Protein AF-A0A5C9DVL0-F1 (afdb_monomer_lite)

Secondary structure (DSSP, 8-state):
------------HHHHHHHHHTT--HHHHHHHHHTT--HHHHHHHHHTT--TTTHHHHTT-

Sequence (61 aa):
MNETRETQRRVNMFDLIKWKLRGFDRKEAEEWIKNGFKPSEAVHLKRKGLDYSFNNSLKSD

pLDDT: mean 73.4, std 14.82, range [40.41, 88.31]

Structure (mmCIF, N/CA/C/O backbone):
data_AF-A0A5C9DVL0-F1
#
_entry.id   AF-A0A5C9DVL0-F1
#
loop_
_atom_site.group_PDB
_atom_site.id
_atom_site.type_symbol
_atom_site.label_atom_id
_atom_site.label_alt_id
_atom_site.label_comp_id
_atom_site.label_asym_id
_atom_site.label_entity_id
_atom_site.label_seq_id
_atom_site.pdbx_PDB_ins_code
_atom_site.Cartn_x
_atom_site.Cartn_y
_atom_site.Cartn_z
_atom_site.occupancy
_atom_site.B_iso_or_equiv
_atom_site.auth_seq_id
_atom_site.auth_comp_id
_atom_site.auth_asym_id
_atom_site.auth_atom_id
_atom_site.pdbx_PDB_model_num
ATOM 1 N N . MET A 1 1 ? 8.224 -21.832 8.451 1.00 42.16 1 MET A N 1
ATOM 2 C CA . MET A 1 1 ? 7.141 -21.064 7.793 1.00 42.16 1 MET A CA 1
ATOM 3 C C . MET A 1 1 ? 6.757 -19.930 8.727 1.00 42.16 1 MET A C 1
ATOM 5 O O . MET A 1 1 ? 5.881 -20.107 9.559 1.00 42.16 1 MET A O 1
ATOM 9 N N . ASN A 1 2 ? 7.504 -18.827 8.691 1.00 43.03 2 ASN A N 1
ATOM 10 C CA . ASN A 1 2 ? 7.364 -17.696 9.617 1.00 43.03 2 ASN A CA 1
ATOM 11 C C . ASN A 1 2 ? 8.432 -16.652 9.266 1.00 43.03 2 ASN A C 1
ATOM 13 O O . ASN A 1 2 ? 9.399 -16.455 9.993 1.00 43.03 2 ASN A O 1
ATOM 17 N N . GLU A 1 3 ? 8.274 -16.009 8.112 1.00 46.25 3 GLU A N 1
ATOM 18 C CA . GLU A 1 3 ? 9.169 -14.943 7.647 1.00 46.25 3 GLU A CA 1
ATOM 19 C C . GLU A 1 3 ? 8.566 -13.567 7.991 1.00 46.25 3 GLU A C 1
ATOM 21 O O . GLU A 1 3 ? 8.219 -12.745 7.143 1.00 46.25 3 GLU A O 1
ATOM 26 N N . THR A 1 4 ? 8.353 -13.344 9.290 1.00 57.16 4 THR A N 1
ATOM 27 C CA . THR A 1 4 ? 7.740 -12.136 9.868 1.00 57.16 4 THR A CA 1
ATOM 28 C C . THR A 1 4 ? 8.775 -11.252 10.565 1.00 57.16 4 THR A C 1
ATOM 30 O O . THR A 1 4 ? 8.599 -10.928 11.734 1.00 57.16 4 THR A O 1
ATOM 33 N N . ARG A 1 5 ? 9.874 -10.855 9.896 1.00 54.81 5 ARG A N 1
ATOM 34 C CA . ARG A 1 5 ? 10.844 -9.905 10.499 1.00 54.81 5 ARG A CA 1
ATOM 35 C C . ARG A 1 5 ? 11.489 -8.843 9.608 1.00 54.81 5 ARG A C 1
ATOM 37 O O . ARG A 1 5 ? 12.219 -8.021 10.148 1.00 54.81 5 ARG A O 1
ATOM 44 N N . GLU A 1 6 ? 11.180 -8.727 8.320 1.00 54.72 6 GLU A N 1
ATOM 45 C CA . GLU A 1 6 ? 11.683 -7.580 7.536 1.00 54.72 6 GLU A CA 1
ATOM 46 C C . GLU A 1 6 ? 10.731 -6.382 7.592 1.00 54.72 6 GLU A C 1
ATOM 48 O O . GLU A 1 6 ? 10.125 -5.935 6.620 1.00 54.72 6 GLU A O 1
ATOM 53 N N . THR A 1 7 ? 10.622 -5.853 8.809 1.00 54.88 7 THR A N 1
ATOM 54 C CA . THR A 1 7 ? 10.436 -4.429 9.077 1.00 54.88 7 THR A CA 1
ATOM 55 C C . THR A 1 7 ? 11.692 -3.702 8.613 1.00 54.88 7 THR A C 1
ATOM 57 O O . THR A 1 7 ? 12.622 -3.485 9.386 1.00 54.88 7 THR A O 1
ATOM 60 N N . GLN A 1 8 ? 11.716 -3.265 7.360 1.00 47.06 8 GLN A N 1
ATOM 61 C CA . GLN A 1 8 ? 12.536 -2.114 7.020 1.00 47.06 8 GLN A CA 1
ATOM 62 C C . GLN A 1 8 ? 11.700 -1.121 6.230 1.00 47.06 8 GLN A C 1
ATOM 64 O O . GLN A 1 8 ? 11.481 -1.244 5.029 1.00 47.06 8 GLN A O 1
ATOM 69 N N . ARG A 1 9 ? 11.185 -0.150 6.998 1.00 59.22 9 ARG A N 1
ATOM 70 C CA . ARG A 1 9 ? 10.514 1.081 6.574 1.00 59.22 9 ARG A CA 1
ATOM 71 C C . ARG A 1 9 ? 11.359 1.812 5.527 1.00 59.22 9 ARG A C 1
ATOM 73 O O . ARG A 1 9 ? 12.086 2.751 5.828 1.00 59.22 9 ARG A O 1
ATOM 80 N N . ARG A 1 10 ? 11.219 1.398 4.280 1.00 56.50 10 ARG A N 1
ATOM 81 C CA . ARG A 1 10 ? 11.344 2.228 3.090 1.00 56.50 10 ARG A CA 1
ATOM 82 C C . ARG A 1 10 ? 10.250 1.737 2.170 1.00 56.50 10 ARG A C 1
ATOM 84 O O . ARG A 1 10 ? 10.241 0.565 1.813 1.00 56.50 10 ARG A O 1
ATOM 91 N N . VAL A 1 11 ? 9.322 2.620 1.808 1.00 60.47 11 VAL A N 1
ATOM 92 C CA . VAL A 1 11 ? 8.448 2.365 0.664 1.00 60.47 11 VAL A CA 1
ATOM 93 C C . VAL A 1 11 ? 9.378 2.266 -0.534 1.00 60.47 11 VAL A C 1
ATOM 95 O O . VAL A 1 11 ? 9.830 3.279 -1.064 1.00 60.47 11 VAL A O 1
ATOM 98 N N . ASN A 1 12 ? 9.782 1.047 -0.878 1.00 67.44 12 ASN A N 1
ATOM 99 C CA . ASN A 1 12 ? 10.64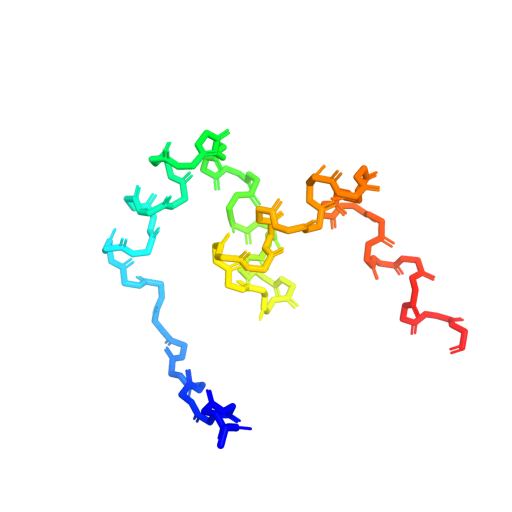1 0.840 -2.021 1.00 67.44 12 ASN A CA 1
ATOM 100 C C . ASN A 1 12 ? 9.781 1.070 -3.265 1.00 67.44 12 ASN A C 1
ATOM 102 O O . ASN A 1 12 ? 8.597 0.728 -3.285 1.00 67.44 12 ASN A O 1
ATOM 106 N N . MET A 1 13 ? 10.348 1.652 -4.318 1.00 67.62 13 MET A N 1
ATOM 107 C CA . MET A 1 13 ? 9.594 1.948 -5.544 1.00 67.62 13 MET A CA 1
ATOM 108 C C . MET A 1 13 ? 8.929 0.682 -6.118 1.00 67.62 13 MET A C 1
ATOM 110 O O . MET A 1 13 ? 7.818 0.728 -6.645 1.00 67.62 13 MET A O 1
ATOM 114 N N . PHE A 1 14 ? 9.574 -0.470 -5.916 1.00 73.38 14 PHE A N 1
ATOM 115 C CA . PHE A 1 14 ? 9.053 -1.793 -6.242 1.00 73.38 14 PHE A CA 1
ATOM 116 C C . PHE A 1 14 ? 7.762 -2.169 -5.504 1.00 73.38 14 PHE A C 1
ATOM 118 O O . PHE A 1 14 ? 6.934 -2.874 -6.080 1.00 73.38 14 PHE A O 1
ATOM 125 N N . ASP A 1 15 ? 7.548 -1.714 -4.268 1.00 75.75 15 ASP A N 1
ATOM 126 C CA . ASP A 1 15 ? 6.300 -1.988 -3.552 1.00 75.75 15 ASP A CA 1
ATOM 127 C C . ASP A 1 15 ? 5.138 -1.260 -4.209 1.00 75.75 15 ASP A C 1
ATOM 129 O O . ASP A 1 15 ? 4.145 -1.899 -4.543 1.00 75.75 15 ASP A O 1
ATOM 133 N N . LEU A 1 16 ? 5.272 0.038 -4.499 1.00 78.31 16 LEU A N 1
ATOM 134 C CA . LEU A 1 16 ? 4.232 0.811 -5.195 1.00 78.31 16 LEU A CA 1
ATOM 135 C C . LEU A 1 16 ? 3.851 0.186 -6.544 1.00 78.31 16 LEU A C 1
ATOM 137 O O . LEU A 1 16 ? 2.675 0.164 -6.908 1.00 78.31 16 LEU A O 1
ATOM 141 N N . ILE A 1 17 ? 4.830 -0.374 -7.260 1.00 83.56 17 ILE A N 1
ATOM 142 C CA . ILE A 1 17 ? 4.586 -1.126 -8.495 1.00 83.56 17 ILE A CA 1
ATOM 143 C C . ILE A 1 17 ? 3.739 -2.375 -8.212 1.00 83.56 17 ILE A C 1
ATOM 145 O O . ILE A 1 17 ? 2.757 -2.601 -8.916 1.00 83.56 17 ILE A O 1
ATOM 149 N N . LYS A 1 18 ? 4.054 -3.155 -7.167 1.00 85.69 18 LYS A N 1
ATOM 150 C CA . LYS A 1 18 ? 3.254 -4.328 -6.763 1.00 85.69 18 LYS A CA 1
ATOM 151 C C . LYS A 1 18 ? 1.823 -3.945 -6.391 1.00 85.69 18 LYS A C 1
ATOM 153 O O . LYS A 1 18 ? 0.901 -4.630 -6.821 1.00 85.69 18 LYS A O 1
ATOM 158 N N . TRP A 1 19 ? 1.627 -2.861 -5.640 1.00 87.62 19 TRP A N 1
ATOM 159 C CA . TRP A 1 19 ? 0.295 -2.348 -5.301 1.00 87.62 19 TRP A CA 1
ATOM 160 C C . TRP A 1 19 ? -0.508 -2.007 -6.559 1.00 87.62 19 TRP A C 1
ATOM 162 O O . TRP A 1 19 ? -1.620 -2.503 -6.739 1.00 87.62 19 TRP A O 1
ATOM 172 N N . LYS A 1 20 ? 0.102 -1.267 -7.490 1.00 86.56 20 LYS A N 1
ATOM 173 C CA . LYS A 1 20 ? -0.532 -0.90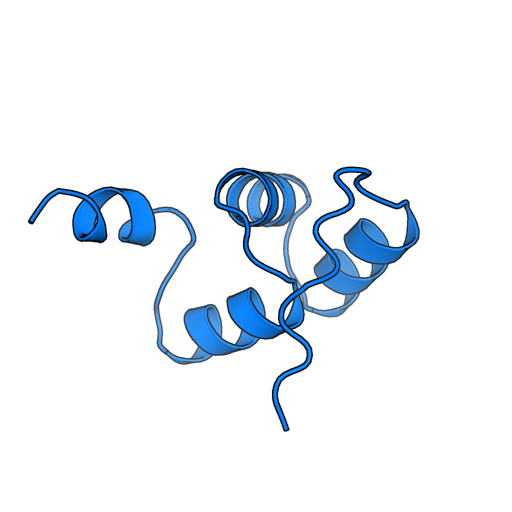2 -8.760 1.00 86.56 20 LYS A CA 1
ATOM 174 C C . LYS A 1 20 ? -0.870 -2.127 -9.618 1.00 86.56 20 LYS A C 1
ATOM 176 O O . LYS A 1 20 ? -1.965 -2.210 -10.162 1.00 86.56 20 LYS A O 1
ATOM 181 N N . LEU A 1 21 ? 0.028 -3.114 -9.691 1.00 88.06 21 LEU A N 1
ATOM 182 C CA . LEU A 1 21 ? -0.197 -4.395 -10.384 1.00 88.06 21 LEU A CA 1
ATOM 183 C C . LEU A 1 21 ? -1.347 -5.213 -9.790 1.00 88.06 21 LEU A C 1
ATOM 185 O O . LEU A 1 21 ? -1.933 -6.047 -10.472 1.00 88.06 21 LEU A O 1
ATOM 189 N N . ARG A 1 22 ? -1.651 -5.008 -8.510 1.00 86.12 22 ARG A N 1
ATOM 190 C CA . ARG A 1 22 ? -2.763 -5.654 -7.813 1.00 86.12 22 ARG A CA 1
ATOM 191 C C . ARG A 1 22 ? -4.070 -4.860 -7.912 1.00 86.12 22 ARG A C 1
ATOM 193 O O . ARG A 1 22 ? -5.067 -5.302 -7.351 1.00 86.12 22 ARG A O 1
ATOM 200 N N . GLY A 1 23 ? -4.071 -3.728 -8.619 1.00 87.44 23 GLY A N 1
ATOM 201 C CA . GLY A 1 23 ? -5.242 -2.866 -8.782 1.00 87.44 23 GLY A CA 1
ATOM 202 C C . GLY A 1 23 ? -5.513 -1.961 -7.580 1.00 87.44 23 GLY A C 1
ATOM 203 O O . GLY A 1 23 ? -6.651 -1.546 -7.388 1.00 87.44 23 GLY A O 1
ATOM 204 N N . PHE A 1 24 ? -4.500 -1.689 -6.753 1.00 87.31 24 PHE A N 1
ATOM 205 C CA . PHE A 1 24 ? -4.601 -0.696 -5.685 1.00 87.31 24 PHE A CA 1
ATOM 206 C C . PHE A 1 24 ? -4.166 0.668 -6.208 1.00 87.31 24 PHE A C 1
ATOM 208 O O . PHE A 1 24 ? -3.110 0.804 -6.838 1.00 87.31 24 PHE A O 1
ATOM 215 N N . ASP A 1 25 ? -4.961 1.684 -5.898 1.00 88.31 25 ASP A N 1
ATOM 216 C CA . ASP A 1 25 ? -4.590 3.072 -6.120 1.00 88.31 25 ASP A CA 1
ATOM 217 C C . ASP A 1 25 ? -3.441 3.496 -5.213 1.00 88.31 25 ASP A C 1
ATOM 219 O O . ASP A 1 25 ? -3.209 2.923 -4.149 1.00 88.31 25 ASP A O 1
ATOM 223 N N . ARG A 1 26 ? -2.725 4.552 -5.613 1.00 83.88 26 ARG A N 1
ATOM 224 C CA . ARG A 1 26 ? -1.599 5.074 -4.826 1.00 83.88 26 ARG A CA 1
ATOM 225 C C . ARG A 1 26 ? -2.037 5.453 -3.404 1.00 83.88 26 ARG A C 1
ATOM 227 O O . ARG A 1 26 ? -1.374 5.056 -2.456 1.00 83.88 26 ARG A O 1
ATOM 234 N N . LYS A 1 27 ? -3.185 6.132 -3.271 1.00 85.69 27 LYS A N 1
ATOM 235 C CA . LYS A 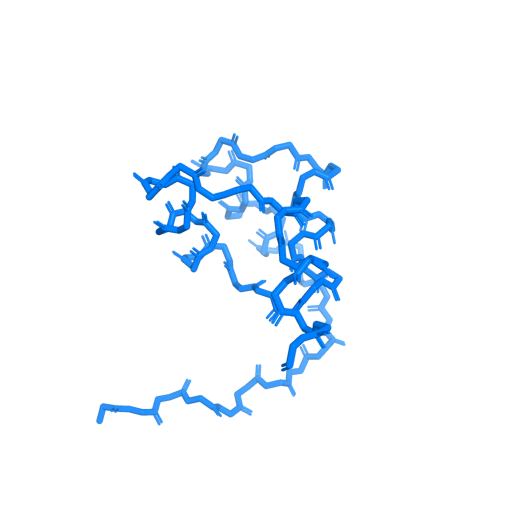1 27 ? -3.779 6.481 -1.969 1.00 85.69 27 LYS A CA 1
ATOM 236 C C . LYS A 1 27 ? -4.132 5.240 -1.151 1.00 85.69 27 LYS A C 1
ATOM 238 O O . LYS A 1 27 ? -3.815 5.182 0.028 1.00 85.69 27 LYS A O 1
ATOM 243 N N . GLU A 1 28 ? -4.755 4.251 -1.788 1.00 85.31 28 GLU A N 1
ATOM 244 C CA . GLU A 1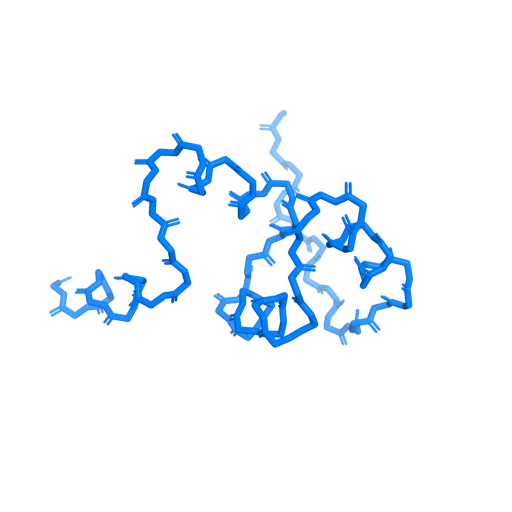 28 ? -5.141 2.994 -1.143 1.00 85.31 28 GLU A CA 1
ATOM 245 C C . GLU A 1 28 ? -3.896 2.275 -0.606 1.00 85.31 28 GLU A C 1
ATOM 247 O O . GLU A 1 28 ? -3.818 1.935 0.571 1.00 85.31 28 GLU A O 1
ATOM 252 N N . ALA A 1 29 ? -2.874 2.131 -1.450 1.00 85.81 29 ALA A N 1
ATOM 253 C CA . ALA A 1 29 ? -1.588 1.550 -1.097 1.00 85.81 29 ALA A CA 1
ATOM 254 C C . ALA A 1 29 ? -0.905 2.299 0.053 1.00 85.81 29 ALA A C 1
ATOM 256 O O . ALA A 1 29 ? -0.415 1.665 0.980 1.00 85.81 29 ALA A O 1
ATOM 257 N N . GLU A 1 30 ? -0.884 3.634 0.020 1.00 84.12 30 GLU A N 1
ATOM 258 C CA . GLU A 1 30 ? -0.326 4.449 1.102 1.00 84.12 30 GLU A CA 1
ATOM 259 C C . GLU A 1 30 ? -1.036 4.201 2.434 1.00 84.12 30 GLU A C 1
ATOM 261 O O . GLU A 1 30 ? -0.361 4.052 3.450 1.00 84.12 30 GLU A O 1
ATOM 266 N N . GLU A 1 31 ? -2.364 4.098 2.446 1.00 85.62 31 GLU A N 1
ATOM 267 C CA . GLU A 1 31 ? -3.124 3.805 3.663 1.00 85.62 31 GLU A CA 1
ATOM 268 C C . GLU A 1 31 ? -2.841 2.392 4.182 1.00 85.62 31 GLU A C 1
ATOM 270 O O . GLU A 1 31 ? -2.595 2.202 5.373 1.00 85.62 31 GLU A O 1
ATOM 275 N N . TRP A 1 32 ? -2.786 1.390 3.305 1.00 85.44 32 TRP A N 1
ATOM 276 C CA . TRP A 1 32 ? -2.398 0.038 3.703 1.00 85.44 32 TRP A CA 1
ATOM 277 C C . TRP A 1 32 ? -0.965 -0.021 4.256 1.00 85.44 32 TRP A C 1
ATOM 279 O O . TRP A 1 32 ? -0.729 -0.648 5.289 1.00 85.44 32 TRP A O 1
ATOM 289 N N . ILE A 1 33 ? -0.019 0.675 3.618 1.00 81.44 33 ILE A N 1
ATOM 290 C CA . ILE A 1 33 ? 1.379 0.768 4.062 1.00 81.44 33 ILE A CA 1
ATOM 291 C C . ILE A 1 33 ? 1.477 1.509 5.401 1.00 81.44 33 ILE A C 1
ATOM 293 O O . ILE A 1 33 ? 2.213 1.066 6.283 1.00 81.44 33 ILE A O 1
ATOM 297 N N . LYS A 1 34 ? 0.732 2.608 5.586 1.00 80.50 34 LYS A N 1
ATOM 298 C CA . LYS A 1 34 ? 0.646 3.332 6.867 1.00 80.50 34 LYS A CA 1
ATOM 299 C C . LYS A 1 34 ? 0.129 2.434 7.981 1.00 80.50 34 LYS A C 1
ATOM 301 O O . LYS A 1 34 ? 0.657 2.470 9.089 1.00 80.50 34 LYS A O 1
ATOM 306 N N . ASN A 1 35 ? -0.863 1.605 7.669 1.00 79.25 35 ASN A N 1
ATOM 307 C CA . ASN A 1 35 ? -1.394 0.605 8.585 1.00 79.25 35 ASN A CA 1
ATOM 308 C C . ASN A 1 35 ? -0.422 -0.569 8.830 1.00 79.25 35 ASN A C 1
ATOM 310 O O . ASN A 1 35 ? -0.643 -1.356 9.749 1.00 79.25 35 ASN A O 1
ATOM 314 N N . GLY A 1 36 ? 0.669 -0.666 8.063 1.00 78.69 36 GLY A N 1
ATOM 315 C CA . GLY A 1 36 ? 1.717 -1.676 8.217 1.00 78.69 36 GLY A CA 1
ATOM 316 C C . GLY A 1 36 ? 1.494 -2.955 7.409 1.00 78.69 36 GLY A C 1
ATOM 317 O O . GLY A 1 36 ? 2.185 -3.942 7.649 1.00 78.69 36 GLY A O 1
ATOM 318 N N . PHE A 1 37 ? 0.558 -2.951 6.459 1.00 81.94 37 PHE A N 1
ATOM 319 C CA . PHE A 1 37 ? 0.229 -4.117 5.644 1.00 81.94 37 PHE A CA 1
ATOM 320 C C . PHE A 1 37 ? 1.093 -4.217 4.393 1.00 81.94 37 PHE A C 1
ATOM 322 O O . PHE A 1 37 ? 1.486 -3.223 3.779 1.00 81.94 37 PHE A O 1
ATOM 329 N N . LYS A 1 38 ? 1.336 -5.459 3.971 1.00 81.75 38 LYS A N 1
ATOM 330 C CA . LYS A 1 38 ? 1.990 -5.771 2.696 1.00 81.75 38 LYS A CA 1
ATOM 331 C C . LYS A 1 38 ? 0.968 -5.830 1.553 1.00 81.75 38 LYS A C 1
ATOM 333 O O . LYS A 1 38 ? -0.186 -6.187 1.792 1.00 81.75 38 LYS A O 1
ATOM 338 N N . PRO A 1 39 ? 1.384 -5.614 0.289 1.00 82.69 39 PRO A N 1
ATOM 339 C CA . PRO A 1 39 ? 0.484 -5.723 -0.864 1.00 82.69 39 PRO A CA 1
ATOM 340 C C . PRO A 1 39 ? -0.189 -7.098 -0.948 1.00 82.69 39 PRO A C 1
ATOM 342 O O . PRO A 1 39 ? -1.363 -7.202 -1.284 1.00 82.69 39 PRO A O 1
ATOM 345 N N . SER A 1 40 ? 0.528 -8.168 -0.596 1.00 84.00 40 SER A N 1
ATOM 346 C CA . SER A 1 40 ? -0.031 -9.524 -0.559 1.00 84.00 40 SER A CA 1
ATOM 347 C C . SER A 1 40 ? -1.132 -9.691 0.497 1.00 84.00 40 SER A C 1
ATOM 349 O O . SER A 1 40 ? -2.118 -10.376 0.236 1.00 84.00 40 SER A O 1
ATOM 351 N N . GLU A 1 41 ? -0.985 -9.062 1.667 1.00 84.50 41 GLU A N 1
ATOM 352 C CA . GLU A 1 41 ? -1.996 -9.101 2.731 1.00 84.50 41 GLU A CA 1
ATOM 353 C C . GLU A 1 41 ? -3.207 -8.248 2.379 1.00 84.50 41 GLU A C 1
ATOM 355 O O . GLU A 1 41 ? -4.334 -8.716 2.504 1.00 84.50 41 GLU A O 1
ATOM 360 N N . ALA A 1 42 ? -2.992 -7.039 1.861 1.00 85.81 42 ALA A N 1
ATOM 361 C CA . ALA A 1 42 ? -4.080 -6.171 1.431 1.00 85.81 42 ALA A CA 1
ATOM 362 C C . ALA A 1 42 ? -4.932 -6.810 0.330 1.00 85.81 42 ALA A C 1
ATOM 364 O O . ALA A 1 42 ? -6.153 -6.720 0.372 1.00 85.81 42 ALA A O 1
ATOM 365 N N . VAL A 1 43 ? -4.325 -7.534 -0.619 1.00 87.44 43 VAL A N 1
ATOM 366 C CA . VAL A 1 43 ? -5.073 -8.329 -1.612 1.00 87.44 43 VAL A CA 1
ATOM 367 C C . VAL A 1 43 ? -5.950 -9.376 -0.931 1.00 87.44 43 VAL A C 1
ATOM 369 O O . VAL A 1 43 ? -7.100 -9.572 -1.323 1.00 87.44 43 VAL A O 1
ATOM 372 N N . HIS A 1 44 ? -5.411 -10.068 0.071 1.00 86.62 44 HIS A N 1
ATOM 373 C CA . HIS A 1 44 ? -6.152 -11.087 0.804 1.00 86.62 44 HIS A CA 1
ATOM 374 C C . HIS A 1 44 ? -7.316 -10.479 1.601 1.00 86.62 44 HIS A C 1
ATOM 376 O O . HIS A 1 44 ? -8.408 -11.042 1.615 1.00 86.62 44 HIS A O 1
ATOM 382 N N . LEU A 1 45 ? -7.107 -9.315 2.216 1.00 85.31 45 LEU A N 1
ATOM 383 C CA . LEU A 1 45 ? -8.125 -8.578 2.965 1.00 85.31 45 LEU A CA 1
ATOM 384 C C . LEU A 1 45 ? -9.210 -8.019 2.040 1.00 85.31 45 LEU A C 1
ATOM 386 O O . LEU A 1 45 ? -10.387 -8.276 2.272 1.00 85.31 45 LEU A O 1
ATOM 390 N N . LYS A 1 46 ? -8.826 -7.408 0.917 1.00 84.44 46 LYS A N 1
ATOM 391 C CA . LYS A 1 46 ? -9.762 -6.935 -0.112 1.00 84.44 46 LYS A CA 1
ATOM 392 C C . LYS A 1 46 ? -10.622 -8.075 -0.659 1.00 84.44 46 LYS A C 1
ATOM 394 O O . LYS A 1 46 ? -11.826 -7.920 -0.823 1.00 84.44 46 LYS A O 1
ATOM 399 N N . ARG A 1 47 ? -10.043 -9.269 -0.855 1.00 85.62 47 ARG A N 1
ATOM 400 C CA . ARG A 1 47 ? -10.800 -10.485 -1.219 1.00 85.62 47 ARG A CA 1
ATOM 401 C C . ARG A 1 47 ? -11.788 -10.944 -0.147 1.00 85.62 47 ARG A C 1
ATOM 403 O O . ARG A 1 47 ? -12.787 -11.562 -0.492 1.00 85.62 47 ARG A O 1
ATOM 410 N N . LYS A 1 48 ? -11.515 -10.665 1.127 1.00 85.50 48 LYS A N 1
ATOM 411 C CA . LYS A 1 48 ? -12.441 -10.909 2.242 1.00 85.50 48 LYS A CA 1
ATOM 412 C C . LYS A 1 48 ? -13.497 -9.805 2.398 1.00 85.50 48 LYS A C 1
ATOM 414 O O . LYS A 1 48 ? -14.336 -9.925 3.282 1.00 85.50 48 LYS A O 1
ATOM 419 N N . GLY A 1 49 ? -13.465 -8.758 1.569 1.00 85.38 49 GLY A N 1
ATOM 420 C CA . GLY A 1 49 ? -14.340 -7.589 1.694 1.00 85.38 49 GLY A CA 1
ATOM 421 C C . GLY A 1 49 ? -13.897 -6.604 2.781 1.00 85.38 49 GLY A C 1
ATOM 422 O O . GLY A 1 49 ? -14.711 -5.825 3.262 1.00 85.38 49 GLY A O 1
ATOM 423 N N . LEU A 1 50 ? -12.629 -6.667 3.203 1.00 82.62 50 LEU A N 1
ATOM 424 C CA . LEU A 1 50 ? -12.042 -5.762 4.187 1.00 82.62 50 LEU A CA 1
ATOM 425 C C . LEU A 1 50 ? -11.198 -4.702 3.479 1.00 82.62 50 LEU A C 1
ATOM 427 O O . LEU A 1 50 ? -10.235 -5.025 2.779 1.00 82.62 50 LEU A O 1
ATOM 431 N N . ASP A 1 51 ? -11.533 -3.440 3.721 1.00 79.88 51 ASP A N 1
ATOM 432 C CA . ASP A 1 51 ? -10.799 -2.285 3.214 1.00 79.88 51 ASP A CA 1
ATOM 433 C C . ASP A 1 51 ? -9.838 -1.700 4.257 1.00 79.88 51 ASP A C 1
ATOM 435 O O . ASP A 1 51 ? -9.912 -1.983 5.456 1.00 79.88 51 ASP A O 1
ATOM 439 N N . TYR A 1 52 ? -8.938 -0.832 3.793 1.00 74.38 52 TYR A N 1
ATOM 440 C CA . TYR A 1 52 ? -7.967 -0.117 4.629 1.00 74.38 52 TYR A CA 1
ATOM 441 C C . TYR A 1 52 ? -8.627 0.751 5.718 1.00 74.38 52 TYR A C 1
ATOM 443 O O . TYR A 1 52 ? -7.982 1.064 6.717 1.00 74.38 52 TYR A O 1
ATOM 451 N N . SER A 1 53 ? -9.905 1.116 5.549 1.00 72.25 53 SER A N 1
ATOM 452 C CA . SER A 1 53 ? -10.698 1.879 6.521 1.00 72.25 53 SER A CA 1
ATOM 453 C C . SER A 1 53 ? -11.178 1.035 7.706 1.00 72.25 53 SER A C 1
ATOM 455 O O . SER A 1 53 ? -11.269 1.549 8.820 1.00 72.25 53 SER A O 1
ATOM 457 N N . PHE A 1 54 ? -11.442 -0.260 7.499 1.00 65.81 54 PHE A N 1
ATOM 458 C CA . PHE A 1 54 ? -12.020 -1.133 8.526 1.00 65.81 54 PHE A CA 1
ATOM 459 C C . PHE A 1 54 ? -11.033 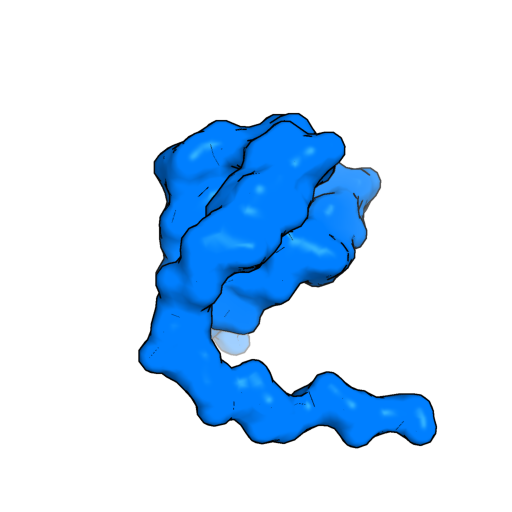-1.422 9.668 1.00 65.81 54 PHE A C 1
ATOM 461 O O . PHE A 1 54 ? -11.428 -1.641 10.811 1.00 65.81 54 PHE A O 1
ATOM 468 N N . ASN A 1 55 ? -9.728 -1.363 9.391 1.00 59.75 55 ASN A N 1
ATOM 469 C CA . ASN A 1 55 ? -8.688 -1.694 10.368 1.00 59.75 55 ASN A CA 1
ATOM 470 C C . ASN A 1 55 ? -8.606 -0.727 11.556 1.00 59.75 55 ASN A C 1
ATOM 472 O O . ASN A 1 55 ? -8.200 -1.137 12.641 1.00 59.75 55 ASN A O 1
ATOM 476 N N . ASN A 1 56 ? -9.015 0.533 11.381 1.00 56.28 56 ASN A N 1
ATOM 477 C CA . ASN A 1 56 ? -9.045 1.485 12.494 1.00 56.28 56 ASN A CA 1
ATOM 478 C C . ASN A 1 56 ? -10.107 1.116 13.544 1.00 56.28 56 ASN A C 1
ATOM 480 O O . ASN A 1 56 ? -9.971 1.509 14.695 1.00 56.28 56 ASN A O 1
ATOM 484 N N . SER A 1 57 ? -11.123 0.330 13.170 1.00 57.88 57 SER A N 1
ATOM 485 C CA . SER A 1 57 ? -12.174 -0.120 14.089 1.00 57.88 57 SER A CA 1
ATOM 486 C C . SER A 1 57 ? -11.802 -1.372 14.889 1.00 57.88 57 SER A C 1
ATOM 488 O O . SER A 1 57 ? -12.339 -1.565 15.970 1.00 57.88 57 SER A O 1
ATOM 490 N N . LEU A 1 58 ? -10.887 -2.217 14.395 1.00 53.25 58 LEU A N 1
ATOM 491 C CA . LEU A 1 58 ? -10.498 -3.476 15.055 1.00 53.25 58 LEU A CA 1
ATOM 492 C C . LEU A 1 58 ? -9.401 -3.313 16.121 1.00 53.25 58 LEU A C 1
ATOM 494 O O . LEU A 1 58 ? -9.193 -4.222 16.913 1.00 53.25 58 LEU A O 1
ATOM 498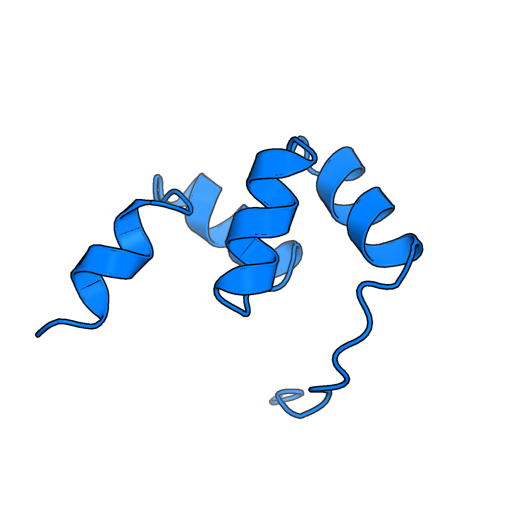 N N . LYS A 1 59 ? -8.676 -2.188 16.144 1.00 51.50 59 LYS A N 1
ATOM 499 C CA . LYS A 1 59 ? -7.646 -1.908 17.165 1.00 51.50 59 LYS A CA 1
ATOM 500 C C . LYS A 1 59 ? -8.198 -1.278 18.451 1.00 51.50 59 LYS A C 1
ATOM 502 O O . LYS A 1 59 ? -7.409 -0.977 19.343 1.00 51.50 59 LYS A O 1
ATOM 507 N N . SER A 1 60 ? -9.507 -1.044 18.525 1.00 47.50 60 SER A N 1
ATOM 508 C CA . SER A 1 60 ? -10.165 -0.361 19.646 1.00 47.50 60 SER A CA 1
ATOM 509 C C . SER A 1 60 ? -11.035 -1.269 20.524 1.00 47.50 60 SER A C 1
ATOM 511 O O . SER A 1 60 ? -11.790 -0.726 21.326 1.00 47.50 60 SER A O 1
ATOM 513 N N . ASP A 1 61 ? -10.916 -2.596 20.406 1.00 40.41 61 ASP A N 1
ATOM 514 C CA . ASP A 1 61 ? -11.510 -3.564 21.348 1.00 40.41 61 ASP A CA 1
ATOM 515 C C . ASP A 1 61 ? -10.414 -4.267 22.165 1.00 40.41 61 ASP A C 1
ATOM 517 O O . ASP A 1 61 ? -9.462 -4.795 21.538 1.00 40.41 61 ASP A O 1
#

Radius of gyration: 11.87 Å; chains: 1; bounding box: 27×28×32 Å

Foldseek 3Di:
DDPPPPPDPDPDPVQCVLLVVLVHDPVQSVLCVVVVHGSVVQSVCVVVVHGSVCVVVVVPD